Protein AF-A0A2G9NQC7-F1 (afdb_monomer_lite)

Foldseek 3Di:
DDCVVVVVVVVVVVLVVLCVVCVPPHPPVNVVVVVVVVVVVVLLVVLCVVVVQPPVDPVSVVVSVVSSVVVVVVVVVVVCVVVVCVVPDPPDDPCVVVPPPPDD

Radius of gyration: 23.23 Å; chains: 1; bounding box: 30×46×77 Å

Sequence (104 aa):
MSSTWAIIGLIIGIVFFVIKLASKKQEVAVKIVLFGFIFLMLTIGYVYVTYDADISTYDGTVAAVKVYGIWLKNAFSNAGSVTGYAFNQNWDIDPTLGNITLGK

Secondary structure (DSSP, 8-state):
--HHHHHHHHHHHHHHHHHHHHTTT-HHHHHHHHHHHHHHHHHHHHHHHHHT--TTSHHHHHHHHHHHHHHHHHHHHHHHHHHHHHHHS--S--HHHHSTT---

pLDDT: mean 78.19, std 11.12, range [41.12, 91.94]

Structure (mmCIF, N/CA/C/O backbone):
data_AF-A0A2G9NQC7-F1
#
_entry.id   AF-A0A2G9NQC7-F1
#
loop_
_atom_site.group_PDB
_atom_site.id
_atom_site.type_symbol
_atom_site.label_atom_id
_atom_site.label_alt_id
_atom_site.label_comp_id
_atom_site.label_asym_id
_atom_site.label_entity_id
_atom_site.label_seq_id
_atom_site.pdbx_PDB_ins_code
_atom_site.Cartn_x
_atom_site.Cartn_y
_atom_site.Cartn_z
_atom_site.occupancy
_atom_site.B_iso_or_equiv
_atom_site.auth_seq_id
_atom_site.auth_comp_id
_atom_site.auth_asym_id
_atom_site.auth_atom_id
_atom_site.pdbx_PDB_model_num
ATOM 1 N N . MET A 1 1 ? 9.884 16.898 -23.127 1.00 51.50 1 MET A N 1
ATOM 2 C CA . MET A 1 1 ? 9.855 17.176 -21.674 1.00 51.50 1 MET A CA 1
ATOM 3 C C . MET A 1 1 ? 9.370 15.914 -20.990 1.00 51.50 1 MET A C 1
ATOM 5 O O . MET A 1 1 ? 8.341 15.395 -21.395 1.00 51.50 1 MET A O 1
ATOM 9 N N . SER A 1 2 ? 10.187 15.357 -20.095 1.00 53.75 2 SER A N 1
ATOM 10 C CA . SER A 1 2 ? 10.021 14.008 -19.539 1.00 53.75 2 SER A CA 1
ATOM 11 C C . SER A 1 2 ? 8.629 13.791 -18.929 1.00 53.75 2 SER A C 1
ATOM 13 O O . SER A 1 2 ? 8.172 14.613 -18.133 1.00 53.75 2 SER A O 1
ATOM 15 N N . SER A 1 3 ? 7.992 12.666 -19.271 1.00 68.75 3 SER A N 1
ATOM 16 C CA . SER A 1 3 ? 6.718 12.178 -18.720 1.00 68.75 3 SER A CA 1
ATOM 17 C C . SER A 1 3 ? 6.686 12.187 -17.185 1.00 68.75 3 SER A C 1
ATOM 19 O O . SER A 1 3 ? 5.620 12.312 -16.586 1.00 68.75 3 SER A O 1
ATOM 21 N N . THR A 1 4 ? 7.853 12.158 -16.536 1.00 69.25 4 THR A N 1
ATOM 22 C CA . THR A 1 4 ? 8.024 12.317 -15.088 1.00 69.25 4 THR A CA 1
ATOM 23 C C . THR A 1 4 ? 7.447 13.636 -14.565 1.00 69.25 4 THR A C 1
ATOM 25 O O . THR A 1 4 ? 6.769 13.636 -13.543 1.00 69.25 4 THR A O 1
ATOM 28 N N . TRP A 1 5 ? 7.630 14.756 -15.272 1.00 79.19 5 TRP A N 1
ATOM 29 C CA . TRP A 1 5 ? 7.084 16.055 -14.849 1.00 79.19 5 TRP A CA 1
ATOM 30 C C . TRP A 1 5 ? 5.556 16.108 -14.950 1.00 79.19 5 TRP A C 1
ATOM 32 O O . TRP A 1 5 ? 4.908 16.746 -14.122 1.00 79.19 5 TRP A O 1
ATOM 42 N N . ALA A 1 6 ? 4.972 15.391 -15.914 1.00 76.19 6 ALA A N 1
ATOM 43 C CA . ALA A 1 6 ? 3.523 15.266 -16.048 1.00 76.19 6 ALA A CA 1
ATOM 44 C C . ALA A 1 6 ? 2.921 14.405 -14.925 1.00 76.19 6 ALA A C 1
ATOM 46 O O . ALA A 1 6 ? 1.897 14.772 -14.355 1.00 76.19 6 ALA A O 1
ATOM 47 N N . ILE A 1 7 ? 3.585 13.303 -14.558 1.00 76.00 7 ILE A N 1
ATOM 48 C CA . ILE A 1 7 ? 3.168 12.432 -13.448 1.00 76.00 7 ILE A CA 1
ATOM 49 C C . ILE A 1 7 ? 3.261 13.180 -12.112 1.00 76.00 7 ILE A C 1
ATOM 51 O O . ILE A 1 7 ? 2.312 13.159 -11.332 1.00 76.00 7 ILE A O 1
ATOM 55 N N . ILE A 1 8 ? 4.359 13.903 -11.869 1.00 76.19 8 ILE A N 1
ATOM 56 C CA . ILE A 1 8 ? 4.520 14.736 -10.668 1.00 76.19 8 ILE A CA 1
ATOM 57 C C . ILE A 1 8 ? 3.434 15.819 -10.616 1.00 76.19 8 ILE A C 1
ATOM 59 O O . ILE A 1 8 ? 2.792 15.997 -9.581 1.00 76.19 8 ILE A O 1
ATOM 63 N N . GLY A 1 9 ? 3.167 16.496 -11.738 1.00 83.50 9 GLY A N 1
ATOM 64 C CA . GLY A 1 9 ? 2.092 17.485 -11.838 1.00 83.50 9 GLY A CA 1
ATOM 65 C C . GLY A 1 9 ? 0.707 16.896 -11.557 1.00 83.50 9 GLY A C 1
ATOM 66 O O . GLY A 1 9 ? -0.096 17.519 -10.864 1.00 83.50 9 GLY A O 1
ATOM 67 N N . LEU A 1 10 ? 0.442 15.676 -12.028 1.00 83.12 10 LEU A N 1
ATOM 68 C CA . LEU A 1 10 ? -0.814 14.966 -11.795 1.00 83.12 10 LEU A CA 1
ATOM 69 C C . LEU A 1 10 ? -0.987 14.570 -10.322 1.00 83.12 10 LEU A C 1
ATOM 71 O O . LEU A 1 10 ? -2.058 14.788 -9.760 1.00 83.12 10 LEU A O 1
ATOM 75 N N . ILE A 1 11 ? 0.065 14.063 -9.673 1.00 80.00 11 ILE A N 1
ATOM 76 C CA . ILE A 1 11 ? 0.047 13.722 -8.241 1.00 80.00 11 ILE A CA 1
ATOM 77 C C . ILE A 1 11 ? -0.222 14.973 -7.398 1.00 80.00 11 ILE A C 1
ATOM 79 O O . ILE A 1 11 ? -1.118 14.969 -6.554 1.00 80.00 11 ILE A O 1
ATOM 83 N N . ILE A 1 12 ? 0.498 16.066 -7.663 1.00 84.06 12 ILE A N 1
ATOM 84 C CA . ILE A 1 12 ? 0.291 17.348 -6.975 1.00 84.06 12 ILE A CA 1
ATOM 85 C C . ILE A 1 12 ? -1.139 17.852 -7.217 1.00 84.06 12 ILE A C 1
ATOM 87 O O . ILE A 1 12 ? -1.812 18.271 -6.277 1.00 84.06 12 ILE A O 1
ATOM 91 N N . GLY A 1 13 ? -1.640 17.744 -8.450 1.00 84.75 13 GLY A N 1
ATOM 92 C CA . GLY A 1 13 ? -3.009 18.107 -8.809 1.00 84.75 13 GLY A CA 1
ATOM 93 C C . GLY A 1 13 ? -4.061 17.338 -8.010 1.00 84.75 13 GLY A C 1
ATOM 94 O O . GLY A 1 13 ? -4.980 17.951 -7.469 1.00 84.75 13 GLY A O 1
ATOM 95 N N . ILE A 1 14 ? -3.903 16.019 -7.866 1.00 80.94 14 ILE A N 1
ATOM 96 C CA . ILE A 1 14 ? -4.804 15.174 -7.069 1.00 80.94 14 ILE A CA 1
ATOM 97 C C . ILE A 1 14 ? -4.764 15.583 -5.593 1.00 80.94 14 ILE A C 1
ATOM 99 O O . ILE A 1 14 ? -5.817 15.735 -4.976 1.00 80.94 14 ILE A O 1
ATOM 103 N N . VAL A 1 15 ? -3.577 15.834 -5.033 1.00 79.62 15 VAL A N 1
ATOM 104 C CA . VAL A 1 15 ? -3.425 16.275 -3.636 1.00 79.62 15 VAL A CA 1
ATOM 105 C C . VAL A 1 15 ? -4.140 17.609 -3.400 1.00 79.62 15 VAL A C 1
ATOM 107 O O . VAL A 1 15 ? -4.955 17.720 -2.483 1.00 79.62 15 VAL A O 1
ATOM 110 N N . PHE A 1 16 ? -3.914 18.611 -4.255 1.00 80.00 16 PHE A N 1
ATOM 111 C CA . PHE A 1 16 ? -4.596 19.906 -4.150 1.00 80.00 16 PHE A CA 1
ATOM 112 C C . PHE A 1 16 ? -6.109 19.793 -4.356 1.00 80.00 16 PHE A C 1
ATOM 114 O O . PHE A 1 16 ? -6.877 20.482 -3.681 1.00 80.00 16 PHE A O 1
ATOM 121 N N . PHE A 1 17 ? -6.550 18.918 -5.260 1.00 78.81 17 PHE A N 1
ATOM 122 C CA . PHE A 1 17 ? -7.965 18.672 -5.514 1.00 78.81 17 PHE A CA 1
ATOM 123 C C . PHE A 1 17 ? -8.667 18.076 -4.289 1.00 78.81 17 PHE A C 1
ATOM 125 O O . PHE A 1 17 ? -9.728 18.560 -3.890 1.00 78.81 17 PHE A O 1
ATOM 132 N N . VAL A 1 18 ? -8.039 17.097 -3.633 1.00 73.75 18 VAL A N 1
ATOM 133 C CA . VAL A 1 18 ? -8.532 16.492 -2.388 1.00 73.75 18 VAL A CA 1
ATOM 134 C C . VAL A 1 18 ? -8.603 17.527 -1.262 1.00 73.75 18 VAL A C 1
ATOM 136 O O . VAL A 1 18 ? -9.631 17.627 -0.592 1.00 73.75 18 VAL A O 1
ATOM 139 N N . ILE A 1 19 ? -7.567 18.355 -1.090 1.00 69.81 19 ILE A N 1
ATOM 140 C CA . ILE A 1 19 ? -7.554 19.433 -0.084 1.00 69.81 19 ILE A CA 1
ATOM 141 C C . ILE A 1 19 ? -8.709 20.413 -0.334 1.00 69.81 19 ILE A C 1
ATOM 143 O O . ILE A 1 19 ? -9.460 20.746 0.588 1.00 69.81 19 ILE A O 1
ATOM 147 N N . LYS A 1 20 ? -8.899 20.845 -1.587 1.00 68.31 20 LYS A N 1
ATOM 148 C CA . LYS A 1 20 ? -9.942 21.807 -1.973 1.00 68.31 20 LYS A CA 1
ATOM 149 C C . LYS A 1 20 ? -11.356 21.260 -1.762 1.00 68.31 20 LYS A C 1
ATOM 151 O O . LYS A 1 20 ? -12.222 22.010 -1.317 1.00 68.31 20 LYS A O 1
ATOM 156 N N . LEU A 1 21 ? -11.588 19.975 -2.038 1.00 63.62 21 LEU A N 1
ATOM 157 C CA . LEU A 1 21 ? -12.879 19.324 -1.788 1.00 63.62 21 LEU A CA 1
ATOM 158 C C . LEU A 1 21 ? -13.181 19.176 -0.293 1.00 63.62 21 LEU A C 1
ATOM 160 O O . LEU A 1 21 ? -14.329 19.308 0.126 1.00 63.62 21 LEU A O 1
ATOM 164 N N . ALA A 1 22 ? -12.158 18.944 0.522 1.00 60.62 22 ALA A N 1
ATOM 165 C CA . ALA A 1 22 ? -12.347 18.572 1.915 1.00 60.62 22 ALA A CA 1
ATOM 166 C C . ALA A 1 22 ? -12.350 19.756 2.907 1.00 60.62 22 ALA A C 1
ATOM 168 O O . ALA A 1 22 ? -12.820 19.625 4.042 1.00 60.62 22 ALA A O 1
ATOM 169 N N . SER A 1 23 ? -11.922 20.941 2.461 1.00 59.06 23 SER A N 1
ATOM 170 C CA . SER A 1 23 ? -11.763 22.159 3.275 1.00 59.06 23 SER A CA 1
ATOM 171 C C . SER A 1 23 ? -13.051 22.738 3.887 1.00 59.06 23 SER A C 1
ATOM 173 O O . SER A 1 23 ? -12.963 23.683 4.664 1.00 59.06 23 SER A O 1
ATOM 175 N N . LYS A 1 24 ? -14.253 22.226 3.574 1.00 62.31 24 LYS A N 1
ATOM 176 C CA . LYS A 1 24 ? -15.500 22.812 4.106 1.00 62.31 24 LYS A CA 1
ATOM 177 C C . LYS A 1 24 ? -16.178 22.063 5.258 1.00 62.31 24 LYS A C 1
ATOM 179 O O . LYS A 1 24 ? -16.911 22.726 5.983 1.00 62.31 24 LYS A O 1
ATOM 184 N N . LYS A 1 25 ? -15.969 20.752 5.470 1.00 58.88 25 LYS A N 1
ATOM 185 C CA . LYS A 1 25 ? -16.675 19.988 6.538 1.00 58.88 25 LYS A CA 1
ATOM 186 C C . LYS A 1 25 ? -15.964 18.728 7.078 1.00 58.88 25 LYS A C 1
ATOM 188 O O . LYS A 1 25 ? -16.578 17.977 7.828 1.00 58.88 25 LYS A O 1
ATOM 193 N N . GLN A 1 26 ? -14.712 18.447 6.706 1.00 63.03 26 GLN A N 1
ATOM 194 C CA . GLN A 1 26 ? -14.178 17.078 6.798 1.00 63.03 26 GLN A CA 1
ATOM 195 C C . GLN A 1 26 ? -12.727 16.974 7.300 1.00 63.03 26 GLN A C 1
ATOM 197 O O . GLN A 1 26 ? -11.956 16.158 6.809 1.00 63.03 26 GLN A O 1
ATOM 202 N N . GLU A 1 27 ? -12.343 17.750 8.316 1.00 71.62 27 GLU A N 1
ATOM 203 C CA . GLU A 1 27 ? -10.965 17.756 8.847 1.00 71.62 27 GLU A CA 1
ATOM 204 C C . GLU A 1 27 ? -10.431 16.348 9.200 1.00 71.62 27 GLU A C 1
ATOM 206 O O . GLU A 1 27 ? -9.282 16.018 8.909 1.00 71.62 27 GLU A O 1
ATOM 211 N N . VAL A 1 28 ? -11.281 15.474 9.753 1.00 74.75 28 VAL A N 1
ATOM 212 C CA . VAL A 1 28 ? -10.919 14.079 10.068 1.00 74.75 28 VAL A CA 1
ATOM 213 C C . VAL A 1 28 ? -10.721 13.240 8.802 1.00 74.75 28 VAL A C 1
ATOM 215 O O . VAL A 1 28 ? -9.751 12.493 8.707 1.00 74.75 28 VAL A O 1
ATOM 218 N N . ALA A 1 29 ? -11.593 13.387 7.802 1.00 73.50 29 ALA A N 1
ATOM 219 C CA . ALA A 1 29 ? -11.454 12.660 6.543 1.00 73.50 29 ALA A CA 1
ATOM 220 C C . ALA A 1 29 ? -10.192 13.100 5.782 1.00 73.50 29 ALA A C 1
ATOM 222 O O . ALA A 1 29 ? -9.495 12.253 5.233 1.00 73.50 29 ALA A O 1
ATOM 223 N N . VAL A 1 30 ? -9.832 14.390 5.830 1.00 76.19 30 VAL A N 1
ATOM 224 C CA . VAL A 1 30 ? -8.557 14.892 5.283 1.00 76.19 30 VAL A CA 1
ATOM 225 C C . VAL A 1 30 ? -7.374 14.207 5.940 1.00 76.19 30 VAL A C 1
ATOM 227 O O . VAL A 1 30 ? -6.483 13.733 5.243 1.00 76.19 30 VAL A O 1
ATOM 230 N N . LYS A 1 31 ? -7.367 14.131 7.275 1.00 77.12 31 LYS A N 1
ATOM 231 C CA . LYS A 1 31 ? -6.287 13.488 8.032 1.00 77.12 31 LYS A CA 1
ATOM 232 C C . LYS A 1 31 ? -6.155 12.008 7.672 1.00 77.12 31 LYS A C 1
ATOM 234 O O . LYS A 1 31 ? -5.040 11.549 7.443 1.00 77.12 31 LYS A O 1
ATOM 239 N N . ILE A 1 32 ? -7.271 11.287 7.549 1.00 78.75 32 ILE A N 1
ATOM 240 C CA . ILE A 1 32 ? -7.279 9.872 7.143 1.00 78.75 32 ILE A CA 1
ATOM 241 C C . ILE A 1 32 ? -6.762 9.705 5.712 1.00 78.75 32 ILE A C 1
ATOM 243 O O . ILE A 1 32 ? -5.950 8.819 5.464 1.00 78.75 32 ILE A O 1
ATOM 247 N N . VAL A 1 33 ? -7.182 10.557 4.774 1.00 81.50 33 VAL A N 1
ATOM 248 C CA . VAL A 1 33 ? -6.724 10.485 3.379 1.00 81.50 33 VAL A CA 1
ATOM 249 C C . VAL A 1 33 ? -5.245 10.844 3.263 1.00 81.50 33 VAL A C 1
ATOM 251 O O . VAL A 1 33 ? -4.518 10.163 2.549 1.00 81.50 33 VAL A O 1
ATOM 254 N N . LEU A 1 34 ? -4.773 11.860 3.988 1.00 81.06 34 LEU A N 1
ATOM 255 C CA . LEU A 1 34 ? -3.359 12.233 4.019 1.00 81.06 34 LEU A CA 1
ATOM 256 C C . LEU A 1 34 ? -2.507 11.101 4.604 1.00 81.06 34 LEU A C 1
ATOM 258 O O . LEU A 1 34 ? -1.492 10.728 4.021 1.00 81.06 34 LEU A O 1
ATOM 262 N N . PHE A 1 35 ? -2.945 10.523 5.724 1.00 82.69 35 PHE A N 1
ATOM 263 C CA . PHE A 1 35 ? -2.283 9.374 6.332 1.00 82.69 35 PHE A CA 1
ATOM 264 C C . PHE A 1 35 ? -2.274 8.171 5.383 1.00 82.69 35 PHE A C 1
ATOM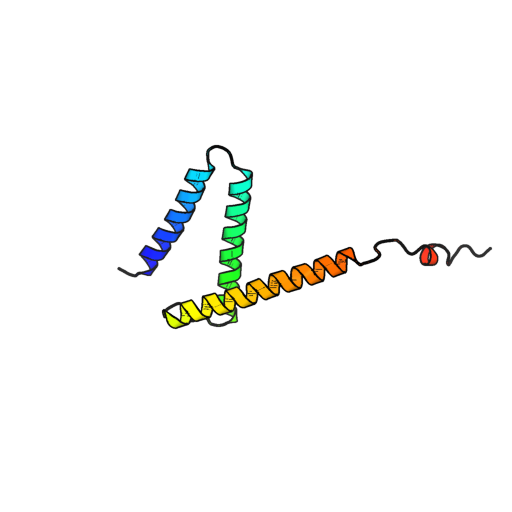 266 O O . PHE A 1 35 ? -1.225 7.574 5.161 1.00 82.69 35 PHE A O 1
ATOM 273 N N . GLY A 1 36 ? -3.414 7.862 4.761 1.00 84.75 36 GLY A N 1
ATOM 274 C CA . GLY A 1 36 ? -3.540 6.801 3.766 1.00 84.75 36 GLY A CA 1
ATOM 275 C C . GLY A 1 36 ? -2.646 7.029 2.549 1.00 84.75 36 GLY A C 1
ATOM 276 O O . GLY A 1 36 ? -2.018 6.091 2.072 1.00 84.75 36 GLY A O 1
ATOM 277 N N . PHE A 1 37 ? -2.515 8.269 2.081 1.00 82.56 37 PHE A N 1
ATOM 278 C CA . PHE A 1 37 ? -1.632 8.622 0.974 1.00 82.56 37 PHE A CA 1
ATOM 279 C C . PHE A 1 37 ? -0.156 8.416 1.331 1.00 82.56 37 PHE A C 1
ATOM 281 O O . PHE A 1 37 ? 0.575 7.785 0.570 1.00 82.56 37 PHE A O 1
ATOM 288 N N . ILE A 1 38 ? 0.279 8.895 2.501 1.00 84.12 38 ILE A N 1
ATOM 289 C CA . ILE A 1 38 ? 1.650 8.685 2.990 1.00 84.12 38 ILE A CA 1
ATOM 290 C C . ILE A 1 38 ? 1.926 7.184 3.141 1.00 84.12 38 ILE A C 1
ATOM 292 O O . ILE A 1 38 ? 2.950 6.694 2.670 1.00 84.12 38 ILE A O 1
ATOM 296 N N . PHE A 1 39 ? 0.991 6.442 3.733 1.00 84.81 39 PHE A N 1
ATOM 297 C CA . PHE A 1 39 ? 1.079 4.992 3.879 1.00 84.81 39 PHE A CA 1
ATOM 298 C C . PHE A 1 39 ? 1.187 4.271 2.524 1.00 84.81 39 PHE A C 1
ATOM 300 O O . PHE A 1 39 ? 2.049 3.410 2.345 1.00 84.81 39 PHE A O 1
ATOM 307 N N . LEU A 1 40 ? 0.364 4.643 1.539 1.00 84.44 40 LEU A N 1
ATOM 308 C CA . LEU A 1 40 ? 0.425 4.087 0.184 1.00 84.44 40 LEU A CA 1
ATOM 309 C C . LEU A 1 40 ? 1.773 4.379 -0.483 1.00 84.44 40 LEU A C 1
ATOM 311 O O . LEU A 1 40 ? 2.388 3.468 -1.025 1.00 84.44 40 LEU A O 1
ATOM 315 N N . MET A 1 41 ? 2.276 5.612 -0.396 1.00 84.12 41 MET A N 1
ATOM 316 C CA . MET A 1 41 ? 3.571 5.979 -0.981 1.00 84.12 41 MET A CA 1
ATOM 317 C C . MET A 1 41 ? 4.728 5.190 -0.358 1.00 84.12 41 MET A C 1
ATOM 319 O O . MET A 1 41 ? 5.585 4.682 -1.080 1.00 84.12 41 MET A O 1
ATOM 323 N N . LEU A 1 42 ? 4.733 5.033 0.969 1.00 84.94 42 LEU A N 1
ATOM 324 C CA . LEU A 1 42 ? 5.752 4.249 1.672 1.00 84.94 42 LEU A CA 1
ATOM 325 C C . LEU A 1 42 ? 5.694 2.764 1.297 1.00 84.94 42 LEU A C 1
ATOM 327 O O . LEU A 1 42 ? 6.728 2.152 1.042 1.00 84.94 42 LEU A O 1
ATOM 331 N N . THR A 1 43 ? 4.495 2.182 1.229 1.00 83.75 43 THR A N 1
ATOM 332 C CA . THR A 1 43 ? 4.327 0.757 0.900 1.00 83.75 43 THR A CA 1
ATOM 333 C C . THR A 1 43 ? 4.635 0.456 -0.564 1.00 83.75 43 THR A C 1
ATOM 335 O O . THR A 1 43 ? 5.267 -0.559 -0.849 1.00 83.75 43 THR A O 1
ATOM 338 N N . ILE A 1 44 ? 4.268 1.342 -1.493 1.00 83.50 44 ILE A N 1
ATOM 339 C CA . ILE A 1 44 ? 4.661 1.225 -2.904 1.00 83.50 44 ILE A CA 1
ATOM 340 C C . ILE A 1 44 ? 6.182 1.334 -3.033 1.00 83.50 44 ILE A C 1
ATOM 342 O O . ILE A 1 44 ? 6.784 0.510 -3.716 1.00 83.50 44 ILE A O 1
ATOM 346 N N . GLY A 1 45 ? 6.815 2.286 -2.339 1.00 82.50 45 GLY A N 1
ATOM 347 C CA . GLY A 1 45 ? 8.274 2.411 -2.305 1.00 82.50 45 GLY A CA 1
ATOM 348 C C . GLY A 1 45 ? 8.964 1.157 -1.758 1.00 82.50 45 GLY A C 1
ATOM 349 O O . GLY A 1 45 ? 9.936 0.684 -2.341 1.00 82.50 45 GLY A O 1
ATOM 350 N N . TYR A 1 46 ? 8.427 0.564 -0.689 1.00 83.00 46 TYR A N 1
ATOM 351 C CA . TYR A 1 46 ? 8.931 -0.693 -0.135 1.00 83.00 46 TYR A CA 1
ATOM 352 C C . TYR A 1 46 ? 8.845 -1.847 -1.142 1.00 83.00 46 TYR A C 1
ATOM 354 O O . TYR A 1 46 ? 9.829 -2.557 -1.349 1.00 83.00 46 TYR A O 1
ATOM 362 N N . VAL A 1 47 ? 7.692 -2.024 -1.795 1.00 80.94 47 VAL A N 1
ATOM 363 C CA . VAL A 1 47 ? 7.499 -3.075 -2.806 1.00 80.94 47 VAL A CA 1
ATOM 364 C C . VAL A 1 47 ? 8.403 -2.838 -4.017 1.00 80.94 47 VAL A C 1
ATOM 366 O O . VAL A 1 47 ? 9.016 -3.783 -4.502 1.00 80.94 47 VAL A O 1
ATOM 369 N N . TYR A 1 48 ? 8.552 -1.590 -4.459 1.00 80.69 48 TYR A N 1
ATOM 370 C CA . TYR A 1 48 ? 9.446 -1.222 -5.556 1.00 80.69 48 TYR A CA 1
ATOM 371 C C . TYR A 1 48 ? 10.897 -1.640 -5.281 1.00 80.69 48 TYR A C 1
ATOM 373 O O . TYR A 1 48 ? 11.496 -2.321 -6.106 1.00 80.69 48 TYR A O 1
ATOM 381 N N . VAL A 1 49 ? 11.432 -1.301 -4.101 1.00 84.75 49 VAL A N 1
ATOM 382 C CA . VAL A 1 49 ? 12.811 -1.653 -3.711 1.00 84.75 49 VAL A CA 1
ATOM 383 C C . VAL A 1 49 ? 12.973 -3.158 -3.474 1.00 84.75 49 VAL A C 1
ATOM 385 O O . VAL A 1 49 ? 14.007 -3.724 -3.805 1.00 84.75 49 VAL A O 1
ATOM 388 N N . THR A 1 50 ? 11.963 -3.819 -2.904 1.00 82.69 50 THR A N 1
ATOM 389 C CA . THR A 1 50 ? 12.049 -5.242 -2.527 1.00 82.69 50 THR A CA 1
ATOM 390 C C . THR A 1 50 ? 11.945 -6.180 -3.730 1.00 82.69 50 THR A C 1
ATOM 392 O O . THR A 1 50 ? 12.571 -7.236 -3.736 1.00 82.69 50 THR A O 1
ATOM 395 N N . TYR A 1 51 ? 11.146 -5.816 -4.735 1.00 80.94 51 TYR A N 1
ATOM 396 C CA . TYR A 1 51 ? 10.867 -6.662 -5.899 1.00 80.94 51 TYR A CA 1
ATOM 397 C C . TYR A 1 51 ? 11.539 -6.169 -7.188 1.00 80.94 51 TYR A C 1
ATOM 399 O O . TYR A 1 51 ? 11.226 -6.703 -8.250 1.00 80.94 51 TYR A O 1
ATOM 407 N N . ASP A 1 52 ? 12.427 -5.170 -7.091 1.00 81.38 52 ASP A N 1
ATOM 408 C CA . ASP A 1 52 ? 13.157 -4.545 -8.209 1.00 81.38 52 ASP A CA 1
ATOM 409 C C . ASP A 1 52 ? 12.244 -4.258 -9.413 1.00 81.38 52 ASP A C 1
ATOM 411 O O . ASP A 1 52 ? 12.492 -4.638 -10.558 1.00 81.38 52 ASP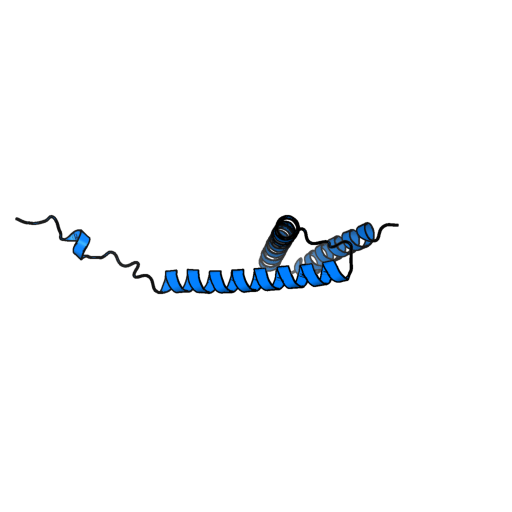 A O 1
ATOM 415 N N . ALA A 1 53 ? 11.080 -3.677 -9.115 1.00 76.81 53 ALA A N 1
ATOM 416 C CA . ALA A 1 53 ? 10.002 -3.569 -10.083 1.00 76.81 53 ALA A CA 1
ATOM 417 C C . ALA A 1 53 ? 10.325 -2.490 -11.124 1.00 76.81 53 ALA A C 1
ATOM 419 O O . ALA A 1 53 ? 10.341 -1.305 -10.804 1.00 76.81 53 ALA A O 1
ATOM 420 N N . ASP A 1 54 ? 10.513 -2.875 -12.386 1.00 80.50 54 ASP A N 1
ATOM 421 C CA . ASP A 1 54 ? 10.788 -1.919 -13.460 1.00 80.50 54 ASP A CA 1
ATOM 422 C C . ASP A 1 54 ? 9.533 -1.122 -13.869 1.00 80.50 54 ASP A C 1
ATOM 424 O O . ASP A 1 54 ? 8.810 -1.460 -14.803 1.00 80.50 54 ASP A O 1
ATOM 428 N N . ILE A 1 55 ? 9.270 -0.013 -13.184 1.00 81.19 55 ILE A N 1
ATOM 429 C CA . ILE A 1 55 ? 8.158 0.901 -13.502 1.00 81.19 55 ILE A CA 1
ATOM 430 C C . ILE A 1 55 ? 8.434 1.809 -14.713 1.00 81.19 55 ILE A C 1
ATOM 432 O O . ILE A 1 55 ? 7.613 2.670 -15.028 1.00 81.19 55 ILE A O 1
ATOM 436 N N . SER A 1 56 ? 9.579 1.661 -15.391 1.00 85.75 56 SER A N 1
ATOM 437 C CA . SER A 1 56 ? 9.894 2.450 -16.589 1.00 85.75 56 SER A CA 1
ATOM 438 C C . SER A 1 56 ? 9.173 1.937 -17.839 1.00 85.75 56 SER A C 1
ATOM 440 O O . SER A 1 56 ? 9.001 2.679 -18.809 1.00 85.75 56 SER A O 1
ATOM 442 N N . THR A 1 57 ? 8.691 0.692 -17.796 1.00 87.06 57 THR A N 1
ATOM 443 C CA . THR A 1 57 ? 7.940 0.054 -18.878 1.00 87.06 57 THR A CA 1
ATOM 444 C C . THR A 1 57 ? 6.464 -0.107 -18.513 1.00 87.06 57 THR A C 1
ATOM 446 O O . THR A 1 57 ? 6.083 -0.205 -17.342 1.00 87.06 57 THR A O 1
ATOM 449 N N . TYR A 1 58 ? 5.597 -0.138 -19.529 1.00 81.44 58 TYR A N 1
ATOM 450 C CA . TYR A 1 58 ? 4.169 -0.402 -19.328 1.00 81.44 58 TYR A CA 1
ATOM 451 C C . TYR A 1 58 ? 3.941 -1.778 -18.687 1.00 81.44 58 TYR A C 1
ATOM 453 O O . TYR A 1 58 ? 3.227 -1.887 -17.690 1.00 81.44 58 TYR A O 1
ATOM 461 N N . ASP A 1 59 ? 4.612 -2.809 -19.206 1.00 84.75 59 ASP A N 1
ATOM 462 C CA . ASP A 1 59 ? 4.501 -4.175 -18.691 1.00 84.75 59 ASP A CA 1
ATOM 463 C C . ASP A 1 59 ? 5.008 -4.285 -17.252 1.00 84.75 59 ASP A C 1
ATOM 465 O O . ASP A 1 59 ? 4.350 -4.902 -16.411 1.00 84.75 59 ASP A O 1
ATOM 469 N N . GLY A 1 60 ? 6.124 -3.626 -16.931 1.00 82.56 60 GLY A N 1
ATOM 470 C CA . GLY A 1 60 ? 6.655 -3.597 -15.576 1.00 82.56 60 GLY A CA 1
ATOM 471 C C . GLY A 1 60 ? 5.792 -2.782 -14.606 1.00 82.56 60 GLY A C 1
ATOM 472 O O . GLY A 1 60 ? 5.631 -3.182 -13.456 1.00 82.56 60 GLY A O 1
ATOM 473 N N . THR A 1 61 ? 5.090 -1.742 -15.073 1.00 84.00 61 THR A N 1
ATOM 474 C CA . THR A 1 61 ? 4.067 -1.042 -14.273 1.00 84.00 61 THR A CA 1
ATOM 475 C C . THR A 1 61 ? 2.878 -1.954 -13.962 1.00 84.00 61 THR A C 1
ATOM 477 O O . THR A 1 61 ? 2.436 -2.037 -12.815 1.00 84.00 61 THR A O 1
ATOM 480 N N . VAL A 1 62 ? 2.362 -2.686 -14.956 1.00 86.81 62 VAL A N 1
ATOM 481 C CA . VAL A 1 62 ? 1.265 -3.647 -14.747 1.00 86.81 62 VAL A CA 1
ATOM 482 C C . VAL A 1 62 ? 1.703 -4.772 -13.807 1.00 86.81 62 VAL A C 1
ATOM 484 O O . VAL A 1 62 ? 0.937 -5.175 -12.927 1.00 86.81 62 VAL A O 1
ATOM 487 N N . ALA A 1 63 ? 2.934 -5.264 -13.953 1.00 86.12 63 ALA A N 1
ATOM 488 C CA . ALA A 1 63 ? 3.513 -6.251 -13.051 1.00 86.12 63 ALA A CA 1
ATOM 489 C C . ALA A 1 63 ? 3.640 -5.703 -11.620 1.00 86.12 63 ALA A C 1
ATOM 491 O O . ALA A 1 63 ? 3.183 -6.357 -10.684 1.00 86.12 63 ALA A O 1
ATOM 492 N N . ALA A 1 64 ? 4.153 -4.482 -11.446 1.00 85.19 64 ALA A N 1
ATOM 493 C CA . ALA A 1 64 ? 4.287 -3.823 -10.149 1.00 85.19 64 ALA A CA 1
ATOM 494 C C . ALA A 1 64 ? 2.933 -3.658 -9.447 1.00 85.19 64 ALA A C 1
ATOM 496 O O . ALA A 1 64 ? 2.805 -3.975 -8.266 1.00 85.19 64 ALA A O 1
ATOM 497 N N . VAL A 1 65 ? 1.892 -3.243 -10.177 1.00 87.06 65 VAL A N 1
ATOM 498 C CA . VAL A 1 65 ? 0.526 -3.129 -9.640 1.00 87.06 65 VAL A CA 1
ATOM 499 C C . VAL A 1 65 ? -0.018 -4.492 -9.207 1.00 87.06 65 VAL A C 1
ATOM 501 O O . VAL A 1 65 ? -0.625 -4.594 -8.141 1.00 87.06 65 VAL A O 1
ATOM 504 N N . LYS A 1 66 ? 0.217 -5.559 -9.984 1.00 89.56 66 LYS A N 1
ATOM 505 C CA . LYS A 1 66 ? -0.184 -6.923 -9.596 1.00 89.56 66 LYS A CA 1
ATOM 506 C C . LYS A 1 66 ? 0.538 -7.387 -8.332 1.0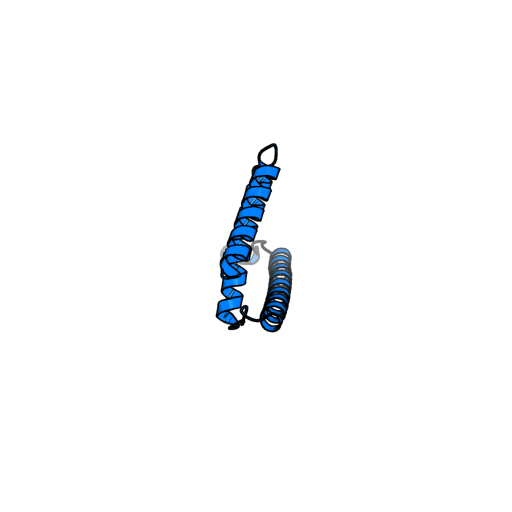0 89.56 66 LYS A C 1
ATOM 508 O O . LYS A 1 66 ? -0.116 -7.899 -7.426 1.00 89.56 66 LYS A O 1
ATOM 513 N N . VAL A 1 67 ? 1.854 -7.189 -8.255 1.00 89.94 67 VAL A N 1
ATOM 514 C CA . VAL A 1 67 ? 2.663 -7.545 -7.079 1.00 89.94 67 VAL A CA 1
ATOM 515 C C . VAL A 1 67 ? 2.186 -6.770 -5.854 1.00 89.94 67 VAL A C 1
ATOM 517 O O . VAL A 1 67 ? 1.919 -7.373 -4.816 1.00 89.94 67 VAL A O 1
ATOM 520 N N . TYR A 1 68 ? 1.985 -5.459 -5.991 1.00 87.38 68 TYR A N 1
ATOM 521 C CA . TYR A 1 68 ? 1.451 -4.616 -4.927 1.00 87.38 68 TYR A CA 1
ATOM 522 C C . TYR A 1 68 ? 0.060 -5.077 -4.469 1.00 87.38 68 TYR A C 1
ATOM 524 O O . TYR A 1 68 ? -0.194 -5.183 -3.272 1.00 87.38 68 TYR A O 1
ATOM 532 N N . GLY A 1 69 ? -0.829 -5.428 -5.403 1.00 90.88 69 GLY A N 1
ATOM 533 C CA . GLY A 1 69 ? -2.159 -5.955 -5.092 1.00 90.88 69 GLY A CA 1
ATOM 534 C C . GLY A 1 69 ? -2.123 -7.289 -4.337 1.00 90.88 69 GLY A C 1
ATOM 535 O O . GLY A 1 69 ? -2.876 -7.473 -3.379 1.00 90.88 69 GLY A O 1
ATOM 536 N N . ILE A 1 70 ? -1.229 -8.208 -4.717 1.00 91.94 70 ILE A N 1
ATOM 537 C CA . ILE A 1 70 ? -1.018 -9.478 -4.000 1.00 91.94 70 ILE A CA 1
ATOM 538 C C . ILE A 1 70 ? -0.472 -9.211 -2.594 1.00 91.94 70 ILE A C 1
ATOM 540 O O . ILE A 1 70 ? -0.983 -9.770 -1.623 1.00 91.94 70 ILE A O 1
ATOM 544 N N . TRP A 1 71 ? 0.525 -8.333 -2.471 1.00 90.88 71 TRP A N 1
ATOM 545 C CA . TRP A 1 71 ? 1.089 -7.937 -1.183 1.00 90.88 71 TRP A CA 1
ATOM 546 C C . TRP A 1 71 ? 0.018 -7.337 -0.264 1.00 90.88 71 TRP A C 1
ATOM 548 O O . TRP A 1 71 ? -0.115 -7.759 0.884 1.00 90.88 71 TRP A O 1
ATOM 558 N N . LEU A 1 72 ? -0.811 -6.431 -0.788 1.00 89.50 72 LEU A N 1
ATOM 559 C CA . LEU A 1 72 ? -1.888 -5.787 -0.042 1.00 89.50 72 LEU A CA 1
ATOM 560 C C . LEU A 1 72 ? -2.939 -6.804 0.424 1.00 89.50 72 LEU A C 1
ATOM 562 O O . LEU A 1 72 ? -3.351 -6.784 1.583 1.00 89.50 72 LEU A O 1
ATOM 566 N N . LYS A 1 73 ? -3.338 -7.737 -0.449 1.00 91.25 73 LYS A N 1
ATOM 567 C CA . LYS A 1 73 ? -4.243 -8.838 -0.088 1.00 91.25 73 LYS A CA 1
ATOM 568 C C . LYS A 1 73 ? -3.670 -9.678 1.055 1.00 91.25 73 LYS A C 1
ATOM 570 O O . LYS A 1 73 ? -4.389 -9.981 2.007 1.00 91.25 73 LYS A O 1
ATOM 575 N N . ASN A 1 74 ? -2.390 -10.036 0.979 1.00 90.19 74 ASN A N 1
ATOM 576 C CA . ASN A 1 74 ? -1.722 -10.807 2.025 1.00 90.19 74 ASN A CA 1
ATOM 577 C C . ASN A 1 74 ? -1.646 -10.018 3.338 1.00 90.19 74 ASN A C 1
ATOM 579 O O . ASN A 1 74 ? -1.906 -10.582 4.396 1.00 90.19 74 ASN A O 1
ATOM 583 N N . ALA A 1 75 ? -1.372 -8.712 3.278 1.00 87.75 75 ALA A N 1
ATOM 584 C CA . ALA A 1 75 ? -1.370 -7.843 4.450 1.00 87.75 75 ALA A CA 1
ATOM 585 C C . ALA A 1 75 ? -2.737 -7.831 5.156 1.00 87.75 75 ALA A C 1
ATOM 587 O O . ALA A 1 75 ? -2.792 -8.026 6.368 1.00 87.75 75 ALA A O 1
ATOM 588 N N . PHE A 1 76 ? -3.844 -7.695 4.415 1.00 90.62 76 PHE A N 1
ATOM 589 C CA . PHE A 1 76 ? -5.193 -7.766 4.994 1.00 90.62 76 PHE A CA 1
ATOM 590 C C . PHE A 1 76 ? -5.551 -9.159 5.523 1.00 90.62 76 PHE A C 1
ATOM 592 O O . PHE A 1 76 ? -6.164 -9.265 6.583 1.00 90.62 76 PHE A O 1
ATOM 599 N N . SER A 1 77 ? -5.147 -10.226 4.829 1.00 91.19 77 SER A N 1
ATOM 600 C CA . SER A 1 77 ? -5.345 -11.602 5.304 1.00 91.19 77 SER A CA 1
ATOM 601 C C . SER A 1 77 ? -4.617 -11.846 6.628 1.00 91.19 77 SER A C 1
ATOM 603 O O . SER A 1 77 ? -5.190 -12.400 7.565 1.00 91.19 77 SER A O 1
ATOM 605 N N . ASN A 1 78 ? -3.370 -11.385 6.729 1.00 91.00 78 ASN A N 1
ATOM 606 C CA . ASN A 1 78 ? -2.572 -11.486 7.945 1.00 91.00 78 ASN A CA 1
ATOM 607 C C . ASN A 1 78 ? -3.156 -10.624 9.064 1.00 91.00 78 ASN A C 1
ATOM 609 O O . ASN A 1 78 ? -3.261 -11.098 10.189 1.00 91.00 78 ASN A O 1
ATOM 613 N N . ALA A 1 79 ? -3.593 -9.398 8.763 1.00 88.31 79 ALA A N 1
ATOM 614 C CA . ALA A 1 79 ? -4.265 -8.542 9.733 1.00 88.31 79 ALA A CA 1
ATOM 615 C C . ALA A 1 79 ? -5.519 -9.225 10.299 1.00 88.31 79 ALA A C 1
ATOM 617 O O . ALA A 1 79 ? -5.669 -9.301 11.512 1.00 88.31 79 ALA A O 1
ATOM 618 N N . GLY A 1 80 ? -6.361 -9.814 9.444 1.00 87.06 80 GLY A N 1
ATOM 619 C CA . GLY A 1 80 ? -7.528 -10.585 9.877 1.00 87.06 80 GLY A CA 1
ATOM 620 C C . GLY A 1 80 ? -7.159 -11.779 10.759 1.00 87.06 80 GLY A C 1
ATOM 621 O O . GLY A 1 80 ? -7.787 -11.988 11.794 1.00 87.06 80 GLY A O 1
ATOM 622 N N . SER A 1 81 ? -6.108 -12.523 10.402 1.00 90.38 81 SER A N 1
ATOM 623 C CA . SER A 1 81 ? -5.619 -13.646 11.211 1.00 90.38 81 SER A CA 1
ATOM 624 C C . SER A 1 81 ? -5.080 -13.197 12.571 1.00 90.38 81 SER A C 1
ATOM 626 O O . SER A 1 81 ? -5.376 -13.834 13.577 1.00 90.38 81 SER A O 1
ATOM 628 N N . VAL A 1 82 ? -4.302 -12.114 12.623 1.00 90.44 82 VAL A N 1
ATOM 629 C CA . VAL A 1 82 ? -3.727 -11.573 13.866 1.00 90.44 82 VAL A CA 1
ATOM 630 C C . VAL A 1 82 ? -4.824 -11.005 14.759 1.00 90.44 82 VAL A C 1
ATOM 632 O O . VAL A 1 82 ? -4.855 -11.289 15.952 1.00 90.44 82 VAL A O 1
ATOM 635 N N . THR A 1 83 ? -5.758 -10.244 14.189 1.00 88.50 83 THR A N 1
ATOM 636 C CA . THR A 1 83 ? -6.907 -9.710 14.921 1.00 88.50 83 THR A CA 1
ATOM 637 C C . THR A 1 83 ? -7.809 -10.838 15.418 1.00 88.50 83 THR A C 1
ATOM 639 O O . THR A 1 83 ? -8.193 -10.830 16.581 1.00 88.50 83 THR A O 1
ATOM 642 N N . GLY A 1 84 ? -8.098 -11.843 14.589 1.00 87.31 84 GLY A N 1
ATOM 643 C CA . GLY A 1 84 ? -8.874 -13.018 14.986 1.00 87.31 84 GLY A CA 1
ATOM 644 C C . GLY A 1 84 ? -8.191 -13.829 16.087 1.00 87.31 84 GLY A C 1
ATOM 645 O O . GLY A 1 84 ? -8.850 -14.234 17.039 1.00 87.31 84 GLY A O 1
ATOM 646 N N . TYR A 1 85 ? -6.873 -14.017 16.007 1.00 87.31 85 TYR A N 1
ATOM 647 C CA . TYR A 1 85 ? -6.093 -14.630 17.081 1.00 87.31 85 TYR A CA 1
ATOM 648 C C . TYR A 1 85 ? -6.206 -13.822 18.377 1.00 87.31 85 TYR A C 1
ATOM 650 O O . TYR A 1 85 ? -6.537 -14.380 19.415 1.00 87.31 85 TYR A O 1
ATOM 658 N N . ALA A 1 86 ? -6.024 -12.500 18.309 1.00 86.38 86 ALA A N 1
ATOM 659 C CA . ALA A 1 86 ? -6.154 -11.629 19.469 1.00 86.38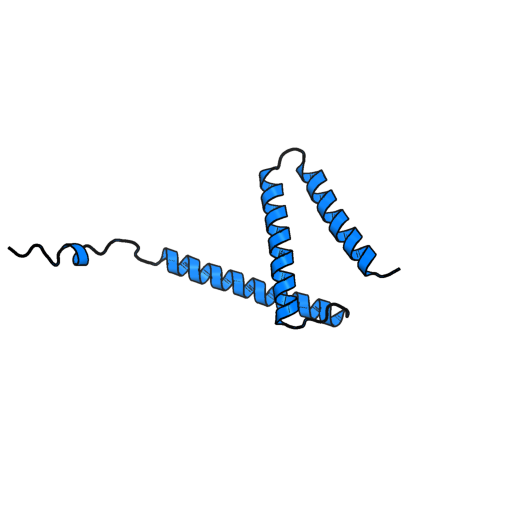 86 ALA A CA 1
ATOM 660 C C . ALA A 1 86 ? -7.561 -11.685 20.088 1.00 86.38 86 ALA A C 1
ATOM 662 O O . ALA A 1 86 ? -7.673 -11.739 21.302 1.00 86.38 86 ALA A O 1
ATOM 663 N N . PHE A 1 87 ? -8.636 -11.728 19.297 1.00 84.50 87 PHE A N 1
ATOM 664 C CA . PHE A 1 87 ? -9.999 -11.858 19.834 1.00 84.50 87 PHE A CA 1
ATOM 665 C C . PHE A 1 87 ? -10.275 -13.213 20.490 1.00 84.50 87 PHE A C 1
ATOM 667 O O . PHE A 1 87 ? -10.992 -13.266 21.484 1.00 84.50 87 PHE A O 1
ATOM 674 N N . ASN A 1 88 ? -9.732 -14.299 19.937 1.00 84.88 88 ASN A N 1
ATOM 675 C CA . ASN A 1 88 ? -9.930 -15.649 20.472 1.00 84.88 88 ASN A CA 1
ATOM 676 C C . ASN A 1 88 ? -9.015 -15.965 21.655 1.00 84.88 88 ASN A C 1
ATOM 678 O O . ASN A 1 88 ? -9.150 -17.024 22.270 1.00 84.88 88 ASN A O 1
ATOM 682 N N . GLN A 1 89 ? -8.082 -15.071 21.970 1.00 84.94 89 GLN A N 1
ATOM 683 C CA . GLN A 1 89 ? -7.194 -15.283 23.086 1.00 84.94 89 GLN A CA 1
ATOM 684 C C . GLN A 1 89 ? -7.926 -15.020 24.395 1.00 84.94 89 GLN A C 1
ATOM 686 O O . GLN A 1 89 ? -8.561 -13.983 24.576 1.00 84.94 89 GLN A O 1
ATOM 691 N N . ASN A 1 90 ? -7.840 -15.980 25.316 1.00 78.44 90 ASN A N 1
ATOM 692 C CA . ASN A 1 90 ? -8.365 -15.798 26.656 1.00 78.44 90 ASN A CA 1
ATOM 693 C C . ASN A 1 90 ? -7.412 -14.859 27.406 1.00 78.44 90 ASN A C 1
ATOM 695 O O . ASN A 1 90 ? -6.402 -15.293 27.953 1.00 78.44 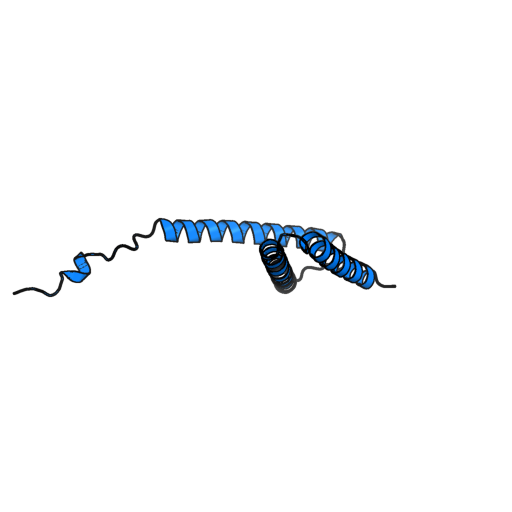90 ASN A O 1
ATOM 699 N N . TRP A 1 91 ? -7.703 -13.559 27.356 1.00 81.56 91 TRP A N 1
ATOM 700 C CA . TRP A 1 91 ? -6.970 -12.525 28.097 1.00 81.56 91 TRP A CA 1
ATOM 701 C C . TRP A 1 91 ? -7.282 -12.541 29.593 1.00 81.56 91 TRP A C 1
ATOM 703 O O . TRP A 1 91 ? -6.776 -11.695 30.330 1.00 81.56 91 TRP A O 1
ATOM 713 N N . ASP A 1 92 ? -8.143 -13.463 30.026 1.00 77.56 92 ASP A N 1
ATOM 714 C CA . ASP A 1 92 ? -8.473 -13.627 31.426 1.00 77.56 92 ASP A CA 1
ATOM 715 C C . ASP A 1 92 ? -7.252 -14.140 32.198 1.00 77.56 92 ASP A C 1
ATOM 717 O O . ASP A 1 92 ? -6.498 -14.999 31.729 1.00 77.56 92 ASP A O 1
ATOM 721 N N . ILE A 1 93 ? -7.033 -13.573 33.381 1.00 65.88 93 ILE A N 1
ATOM 722 C CA . ILE A 1 93 ? -5.937 -13.980 34.256 1.00 65.88 93 ILE A CA 1
ATOM 723 C C . ILE A 1 93 ? -6.338 -15.330 34.828 1.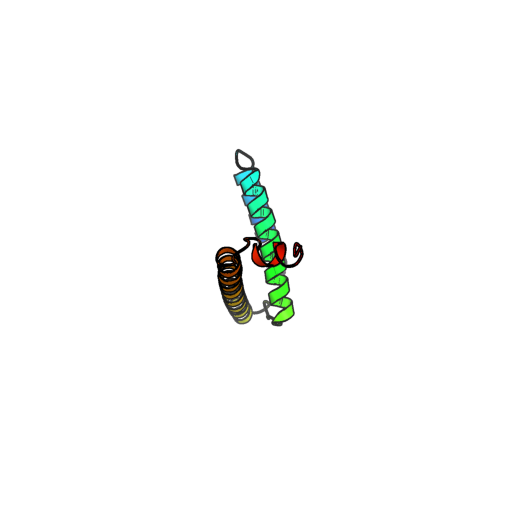00 65.88 93 ILE A C 1
ATOM 725 O O . ILE A 1 93 ? -7.275 -15.393 35.618 1.00 65.88 93 ILE A O 1
ATOM 729 N N . ASP A 1 94 ? -5.638 -16.396 34.441 1.00 68.06 94 ASP A N 1
ATOM 730 C CA . ASP A 1 94 ? -5.904 -17.729 34.970 1.00 68.06 94 ASP A CA 1
ATOM 731 C C . ASP A 1 94 ? -5.805 -17.705 36.512 1.00 68.06 94 ASP A C 1
ATOM 733 O O . ASP A 1 94 ? -4.707 -17.534 37.064 1.00 68.06 94 ASP A O 1
ATOM 737 N N . PRO A 1 95 ? -6.926 -17.865 37.244 1.00 60.62 95 PRO A N 1
ATOM 738 C CA . PRO A 1 95 ? -6.919 -17.808 38.699 1.00 60.62 95 PRO A CA 1
ATOM 739 C C . PRO A 1 95 ? -6.146 -18.982 39.316 1.00 60.62 95 PRO A C 1
ATOM 741 O O . PRO A 1 95 ? -5.810 -18.935 40.502 1.00 60.62 95 PRO A O 1
ATOM 744 N N . THR A 1 96 ? -5.798 -20.015 38.537 1.00 60.06 96 THR A N 1
ATOM 745 C CA . THR A 1 96 ? -4.926 -21.093 39.015 1.00 60.06 96 THR A CA 1
ATOM 746 C C . THR A 1 96 ? -3.483 -20.640 39.235 1.00 60.06 96 THR A C 1
ATOM 748 O O . THR A 1 96 ? -2.823 -21.202 40.102 1.00 60.06 96 THR A O 1
ATOM 751 N N . LEU A 1 97 ? -3.009 -19.568 38.587 1.00 58.50 97 LEU A N 1
ATOM 752 C CA . LEU A 1 97 ? -1.692 -18.977 38.874 1.00 58.50 97 LEU A CA 1
ATOM 753 C C . LEU A 1 97 ? -1.690 -18.110 40.147 1.00 58.50 97 LEU A C 1
ATOM 755 O O . LEU A 1 97 ? -0.637 -17.913 40.749 1.00 58.50 97 LEU A O 1
ATOM 759 N N . GLY A 1 98 ? -2.857 -17.630 40.591 1.00 55.53 98 GLY A N 1
ATOM 760 C CA . GLY A 1 98 ? -3.013 -16.855 41.829 1.00 55.53 98 GLY A CA 1
ATOM 761 C C . GLY A 1 98 ? -3.137 -17.701 43.103 1.00 55.53 98 GLY A C 1
ATOM 762 O O . GLY A 1 98 ? -2.936 -17.184 44.199 1.00 55.53 98 GLY A O 1
ATOM 763 N N . ASN A 1 99 ? -3.433 -19.001 42.976 1.00 55.78 99 ASN A N 1
ATOM 764 C CA . ASN A 1 99 ? -3.717 -19.895 44.107 1.00 55.78 99 ASN A CA 1
ATOM 765 C C . ASN A 1 99 ? -2.578 -20.869 44.471 1.00 55.78 99 ASN A C 1
ATOM 767 O O . ASN A 1 99 ? -2.753 -21.690 45.370 1.00 55.78 99 ASN A O 1
ATOM 771 N N . ILE A 1 100 ? -1.404 -20.789 43.834 1.00 59.78 100 ILE A N 1
ATOM 772 C CA . ILE A 1 100 ? -0.301 -21.742 44.086 1.00 59.78 100 ILE A CA 1
ATOM 773 C C . ILE A 1 100 ? 0.500 -21.432 45.371 1.00 59.78 100 ILE A C 1
ATOM 775 O O . ILE A 1 100 ? 1.257 -22.283 45.828 1.00 59.78 100 ILE A O 1
ATOM 779 N N . THR A 1 101 ? 0.308 -20.296 46.053 1.00 57.34 101 THR A N 1
ATOM 780 C CA . THR A 1 101 ? 1.089 -19.987 47.276 1.00 57.34 101 THR A CA 1
ATOM 781 C C . THR A 1 101 ? 0.294 -19.347 48.413 1.00 57.34 101 THR A C 1
ATOM 783 O O . THR A 1 101 ? 0.722 -18.346 48.977 1.00 57.34 101 THR A O 1
ATOM 786 N N . LEU A 1 102 ? -0.833 -19.943 48.809 1.00 58.28 102 LEU A N 1
ATOM 787 C CA . LEU A 1 102 ? -1.387 -19.759 50.162 1.00 58.28 102 LEU A CA 1
ATOM 788 C C . LEU A 1 102 ? -1.732 -21.120 50.788 1.00 58.28 102 LEU A C 1
ATOM 790 O O . LEU A 1 102 ? -2.827 -21.342 51.301 1.00 58.28 102 LEU A O 1
ATOM 794 N N . GLY A 1 103 ? -0.773 -22.048 50.727 1.00 55.84 103 GLY A N 1
ATOM 795 C CA . GLY A 1 103 ? -0.756 -23.219 51.598 1.00 55.84 103 GLY A CA 1
ATOM 796 C C . GLY A 1 103 ? -0.419 -22.778 53.021 1.00 55.84 103 GLY A C 1
ATOM 797 O O . GLY A 1 103 ? 0.701 -22.343 53.283 1.00 55.84 103 GLY A O 1
ATOM 798 N N . LYS A 1 104 ? -1.424 -22.836 53.898 1.00 41.12 104 LYS A N 1
ATOM 799 C CA . LYS A 1 104 ? -1.225 -23.005 55.340 1.00 41.12 104 LYS A CA 1
ATOM 800 C C . LYS A 1 104 ? -0.589 -24.360 55.626 1.00 41.12 104 LYS A C 1
ATOM 802 O O . LYS A 1 104 ? -0.895 -25.305 54.864 1.00 41.12 104 LYS A O 1
#